Protein AF-A0A7C5CGV4-F1 (afdb_monomer)

Structure (mmCIF, N/CA/C/O backbone):
data_AF-A0A7C5CGV4-F1
#
_entry.id   AF-A0A7C5CGV4-F1
#
loop_
_atom_site.group_PDB
_atom_site.id
_atom_site.type_symbol
_atom_site.label_atom_id
_atom_site.label_alt_id
_atom_site.label_comp_id
_atom_site.label_asym_id
_atom_site.label_entity_id
_atom_site.label_seq_id
_atom_site.pdbx_PDB_ins_code
_atom_site.Cartn_x
_atom_site.Cartn_y
_atom_site.Cartn_z
_atom_site.occupancy
_atom_site.B_iso_or_equiv
_atom_site.auth_seq_id
_atom_site.auth_comp_id
_atom_site.auth_asym_id
_atom_site.auth_atom_id
_atom_site.pdbx_PDB_model_num
ATOM 1 N N . MET A 1 1 ? 26.787 -22.791 -93.246 1.00 46.66 1 MET A N 1
ATOM 2 C CA . MET A 1 1 ? 27.522 -22.841 -91.968 1.00 46.66 1 MET A CA 1
ATOM 3 C C . MET A 1 1 ? 27.114 -21.603 -91.196 1.00 46.66 1 MET A C 1
ATOM 5 O O . MET A 1 1 ? 27.412 -20.508 -91.656 1.00 46.66 1 MET A O 1
ATOM 9 N N . GLU A 1 2 ? 26.327 -21.757 -90.134 1.00 61.00 2 GLU A N 1
ATOM 10 C CA . GLU A 1 2 ? 25.917 -20.626 -89.295 1.00 61.00 2 GLU A CA 1
ATOM 11 C C . GLU A 1 2 ? 27.113 -20.166 -88.456 1.00 61.00 2 GLU A C 1
ATOM 13 O O . GLU A 1 2 ? 27.775 -20.975 -87.808 1.00 61.00 2 GLU A O 1
ATOM 18 N N . GLN A 1 3 ? 27.433 -18.876 -88.539 1.00 70.44 3 GLN A N 1
ATOM 19 C CA . GLN A 1 3 ? 28.527 -18.271 -87.787 1.00 70.44 3 GLN A CA 1
ATOM 20 C C . GLN A 1 3 ? 28.101 -18.091 -86.328 1.00 70.44 3 GLN A C 1
ATOM 22 O O . GLN A 1 3 ? 26.992 -17.630 -86.049 1.00 70.44 3 GLN A O 1
ATOM 27 N N . LEU A 1 4 ? 28.988 -18.469 -85.406 1.00 73.56 4 LEU A N 1
ATOM 28 C CA . LEU A 1 4 ? 28.799 -18.283 -83.970 1.00 73.56 4 LEU A CA 1
ATOM 29 C C . LEU A 1 4 ? 28.563 -16.795 -83.685 1.00 73.56 4 LEU A C 1
ATOM 31 O O . LEU A 1 4 ? 29.370 -15.949 -84.066 1.00 73.56 4 LEU A O 1
ATOM 35 N N . LYS A 1 5 ? 27.430 -16.483 -83.048 1.00 72.75 5 LYS A N 1
ATOM 36 C CA . LYS A 1 5 ? 27.115 -15.118 -82.623 1.00 72.75 5 LYS A CA 1
ATOM 37 C C . LYS A 1 5 ? 28.011 -14.727 -81.456 1.00 72.75 5 LYS A C 1
ATOM 39 O O . LYS A 1 5 ? 28.137 -15.485 -80.497 1.00 72.75 5 LYS A O 1
ATOM 44 N N . ASP A 1 6 ? 28.577 -13.533 -81.570 1.00 78.94 6 ASP A N 1
ATOM 45 C CA . ASP A 1 6 ? 29.439 -12.912 -80.574 1.00 78.94 6 ASP A CA 1
ATOM 46 C C . ASP A 1 6 ? 28.728 -12.846 -79.212 1.00 78.94 6 ASP A C 1
ATOM 48 O O . ASP A 1 6 ? 27.580 -12.393 -79.112 1.00 78.94 6 ASP A O 1
ATOM 52 N N . ILE A 1 7 ? 29.373 -13.384 -78.178 1.00 76.62 7 ILE A N 1
ATOM 53 C CA . ILE A 1 7 ? 28.813 -13.442 -76.827 1.00 76.62 7 ILE A CA 1
ATOM 54 C C . ILE A 1 7 ? 29.130 -12.106 -76.162 1.00 76.62 7 ILE A C 1
ATOM 56 O O . ILE A 1 7 ? 30.266 -11.646 -76.203 1.00 76.62 7 ILE A O 1
ATOM 60 N N . LYS A 1 8 ? 28.108 -11.474 -75.571 1.00 75.31 8 LYS A N 1
ATOM 61 C CA . LYS A 1 8 ? 28.253 -10.180 -74.894 1.00 75.31 8 LYS A CA 1
ATOM 62 C C . LYS A 1 8 ? 29.395 -10.204 -73.881 1.00 75.31 8 LYS A C 1
ATOM 64 O O . LYS A 1 8 ? 29.539 -11.167 -73.129 1.00 75.31 8 LYS A O 1
ATOM 69 N N . ASP A 1 9 ? 30.115 -9.091 -73.849 1.00 81.00 9 ASP A N 1
ATOM 70 C CA . ASP A 1 9 ? 31.221 -8.855 -72.933 1.00 81.00 9 ASP A CA 1
ATOM 71 C C . ASP A 1 9 ? 30.776 -8.948 -71.465 1.00 81.00 9 ASP A C 1
ATOM 73 O O . ASP A 1 9 ? 29.606 -8.706 -71.138 1.00 81.00 9 ASP A O 1
ATOM 77 N N . ILE A 1 10 ? 31.705 -9.315 -70.580 1.00 80.06 10 ILE A N 1
ATOM 78 C CA . ILE A 1 10 ? 31.410 -9.505 -69.154 1.00 80.06 10 ILE A CA 1
ATOM 79 C C . ILE A 1 10 ? 31.084 -8.138 -68.548 1.00 80.06 10 ILE A C 1
ATOM 81 O O . ILE A 1 10 ? 31.951 -7.281 -68.400 1.00 80.06 10 ILE A O 1
ATOM 85 N N . VAL A 1 11 ? 29.814 -7.931 -68.201 1.00 81.31 11 VAL A N 1
ATOM 86 C CA . VAL A 1 11 ? 29.365 -6.713 -67.523 1.00 81.31 11 VAL A CA 1
ATOM 87 C C . VAL A 1 11 ? 29.586 -6.888 -66.028 1.00 81.31 11 VAL A C 1
ATOM 89 O O . VAL A 1 11 ? 29.047 -7.816 -65.425 1.00 81.31 11 VAL A O 1
ATOM 92 N N . GLU A 1 12 ? 30.358 -5.988 -65.425 1.00 79.88 12 GLU A N 1
ATOM 93 C CA . GLU A 1 12 ? 30.508 -5.925 -63.973 1.00 79.88 12 GLU A CA 1
ATOM 94 C C . GLU A 1 12 ? 29.155 -5.579 -63.339 1.00 79.88 12 GLU A C 1
ATOM 96 O O . GLU A 1 12 ? 28.647 -4.462 -63.456 1.00 79.88 12 GLU A O 1
ATOM 101 N N . VAL A 1 13 ? 28.542 -6.565 -62.685 1.00 80.62 13 VAL A N 1
ATOM 102 C CA . VAL A 1 13 ? 27.345 -6.356 -61.872 1.00 80.62 13 VAL A CA 1
ATOM 103 C C . VAL A 1 13 ? 27.810 -6.082 -60.456 1.00 80.62 13 VAL A C 1
ATOM 105 O O . VAL A 1 13 ? 28.422 -6.931 -59.811 1.00 80.62 13 VAL A O 1
ATOM 108 N N . HIS A 1 14 ? 27.536 -4.879 -59.971 1.00 77.94 14 HIS A N 1
ATOM 109 C CA . HIS A 1 14 ? 27.875 -4.528 -58.605 1.00 77.94 14 HIS A CA 1
ATOM 110 C C . HIS A 1 14 ? 26.869 -5.165 -57.633 1.00 77.94 14 HIS A C 1
ATOM 112 O O . HIS A 1 14 ? 25.666 -4.906 -57.706 1.00 77.94 14 HIS A O 1
ATOM 118 N N . GLU A 1 15 ? 27.355 -6.025 -56.734 1.00 81.88 15 GLU A N 1
ATOM 119 C CA . GLU A 1 15 ? 26.527 -6.734 -55.757 1.00 81.88 15 GLU A CA 1
ATOM 120 C C . GLU A 1 15 ? 26.591 -6.072 -54.373 1.00 81.88 15 GLU A C 1
ATOM 122 O O . GLU A 1 15 ? 27.603 -6.114 -53.678 1.00 81.88 15 GLU A O 1
ATOM 127 N N . HIS A 1 16 ? 25.461 -5.517 -53.931 1.00 87.00 16 HIS A N 1
ATOM 128 C CA . HIS A 1 16 ? 25.317 -4.847 -52.629 1.00 87.00 16 HIS A CA 1
ATOM 129 C C . HIS A 1 16 ? 24.809 -5.763 -51.503 1.00 87.00 16 HIS A C 1
ATOM 131 O O . HIS A 1 16 ? 24.425 -5.302 -50.421 1.00 87.00 16 HIS A O 1
ATOM 137 N N . SER A 1 17 ? 24.743 -7.075 -51.733 1.00 88.75 17 SER A N 1
ATOM 138 C CA . SER A 1 17 ? 24.126 -8.020 -50.794 1.00 88.75 17 SER A CA 1
ATOM 139 C C . SER A 1 17 ? 24.831 -8.042 -49.433 1.00 88.75 17 SER A C 1
ATOM 141 O O . SER A 1 17 ? 24.165 -8.111 -48.398 1.00 88.75 17 SER A O 1
ATOM 143 N N . LEU A 1 18 ? 26.162 -7.909 -49.413 1.00 89.81 18 LEU A N 1
ATOM 144 C CA . LEU A 1 18 ? 26.947 -7.846 -48.175 1.00 89.81 18 LEU A CA 1
ATOM 145 C C . LEU A 1 18 ? 26.700 -6.550 -47.392 1.00 89.81 18 LEU A C 1
ATOM 147 O O . LEU A 1 18 ? 26.510 -6.591 -46.178 1.00 89.81 18 LEU A O 1
ATOM 151 N N . GLU A 1 19 ? 26.637 -5.409 -48.077 1.00 92.38 19 GLU A N 1
ATOM 152 C CA . GLU A 1 19 ? 26.353 -4.103 -47.466 1.00 92.38 19 GLU A CA 1
ATOM 153 C C . GLU A 1 19 ? 24.950 -4.082 -46.849 1.00 92.38 19 GLU A C 1
ATOM 155 O O . GLU A 1 19 ? 24.753 -3.616 -45.725 1.00 92.38 19 GLU A O 1
ATOM 160 N N . THR A 1 20 ? 23.988 -4.685 -47.552 1.00 92.56 20 THR A N 1
ATOM 161 C CA . THR A 1 20 ? 22.606 -4.829 -47.086 1.00 92.56 20 THR A CA 1
ATOM 162 C C . THR A 1 20 ? 22.535 -5.705 -45.833 1.00 92.56 20 THR A C 1
ATOM 164 O O . THR A 1 20 ? 21.877 -5.340 -44.857 1.00 92.56 20 THR A O 1
ATOM 167 N N . LEU A 1 21 ? 23.252 -6.835 -45.815 1.00 94.75 21 LEU A N 1
ATOM 168 C CA . LEU A 1 21 ? 23.325 -7.727 -44.656 1.00 94.75 21 LEU A CA 1
ATOM 169 C C . LEU A 1 21 ? 23.913 -7.011 -43.432 1.00 94.75 21 LEU A C 1
ATOM 171 O O . LEU A 1 21 ? 23.346 -7.082 -42.340 1.00 94.75 21 LEU A O 1
ATOM 175 N N . ILE A 1 22 ? 25.023 -6.291 -43.613 1.00 96.12 22 ILE A N 1
ATOM 176 C CA . ILE A 1 22 ? 25.671 -5.525 -42.541 1.00 96.12 22 ILE A CA 1
ATOM 177 C C . ILE A 1 22 ? 24.719 -4.451 -42.004 1.00 96.12 22 ILE A C 1
ATOM 179 O O . ILE A 1 22 ? 24.569 -4.324 -40.787 1.00 96.12 22 ILE A O 1
ATOM 183 N N . GLY A 1 23 ? 24.019 -3.732 -42.887 1.00 96.69 23 GLY A N 1
ATOM 184 C CA . GLY A 1 23 ? 23.021 -2.735 -42.499 1.00 96.69 23 GLY A CA 1
ATOM 185 C C . GLY A 1 23 ? 21.910 -3.322 -41.624 1.00 96.69 23 GLY A C 1
ATOM 186 O O . GLY A 1 23 ? 21.570 -2.749 -40.587 1.00 96.69 23 GLY A O 1
ATOM 187 N N . ILE A 1 24 ? 21.396 -4.503 -41.980 1.00 96.38 24 ILE A N 1
ATOM 188 C CA . ILE A 1 24 ? 20.370 -5.211 -41.198 1.00 96.38 24 ILE A CA 1
ATOM 189 C C . ILE A 1 24 ? 20.913 -5.640 -39.832 1.00 96.38 24 ILE A C 1
ATOM 191 O O . ILE A 1 24 ? 20.236 -5.453 -38.817 1.00 96.38 24 ILE A O 1
ATOM 195 N N . ILE A 1 25 ? 22.133 -6.182 -39.779 1.00 97.00 25 ILE A N 1
ATOM 196 C CA . ILE A 1 25 ? 22.764 -6.596 -38.520 1.00 97.00 25 ILE A CA 1
ATOM 197 C C . ILE A 1 25 ? 22.912 -5.390 -37.590 1.00 97.00 25 ILE A C 1
ATOM 199 O O . ILE A 1 25 ? 22.456 -5.441 -36.446 1.00 97.00 25 ILE A O 1
ATOM 203 N N . VAL A 1 26 ? 23.469 -4.280 -38.079 1.00 97.25 26 VAL A N 1
ATOM 204 C CA . VAL A 1 26 ? 23.641 -3.054 -37.286 1.00 97.25 26 VAL A CA 1
ATOM 205 C C . VAL A 1 26 ? 22.292 -2.522 -36.808 1.00 97.25 26 VAL A C 1
ATOM 207 O O . VAL A 1 26 ? 22.136 -2.223 -35.622 1.00 97.25 26 VAL A O 1
ATOM 210 N N . LEU A 1 27 ? 21.291 -2.468 -37.689 1.00 96.81 27 LEU A N 1
ATOM 211 C CA . LEU A 1 27 ? 19.951 -2.007 -37.333 1.00 96.81 27 LEU A CA 1
ATOM 212 C C . LEU A 1 27 ? 19.324 -2.886 -36.241 1.00 96.81 27 LEU A C 1
ATOM 214 O O . LEU A 1 27 ? 18.766 -2.368 -35.272 1.00 96.81 27 LEU A O 1
ATOM 218 N N . SER A 1 28 ? 19.457 -4.209 -36.354 1.00 96.00 28 SER A N 1
ATOM 219 C CA . SER A 1 28 ? 18.938 -5.142 -35.352 1.00 96.00 28 SER A CA 1
ATOM 220 C C . SER A 1 28 ? 19.601 -4.948 -33.983 1.00 96.00 28 SER A C 1
ATOM 222 O O . SER A 1 28 ? 18.908 -4.916 -32.964 1.00 96.00 28 SER A O 1
ATOM 224 N N . LEU A 1 29 ? 20.919 -4.718 -33.946 1.00 96.94 29 LEU A N 1
ATOM 225 C CA . LEU A 1 29 ? 21.662 -4.448 -32.713 1.00 96.94 29 LEU A CA 1
ATOM 226 C C . LEU A 1 29 ? 21.229 -3.130 -32.062 1.00 96.94 29 LEU A C 1
ATOM 228 O O . LEU A 1 29 ? 21.058 -3.077 -30.842 1.00 96.94 29 LEU A O 1
ATOM 232 N N . VAL A 1 30 ? 20.991 -2.085 -32.859 1.00 96.88 30 VAL A N 1
ATOM 233 C CA . VAL A 1 30 ? 20.472 -0.799 -32.367 1.00 96.88 30 VAL A CA 1
ATOM 234 C C . VAL A 1 30 ? 19.086 -0.977 -31.750 1.00 96.88 30 VAL A C 1
ATOM 236 O O . VAL A 1 30 ? 18.851 -0.523 -30.628 1.00 96.88 30 VAL A O 1
ATOM 239 N N . ILE A 1 31 ? 18.181 -1.687 -32.430 1.00 96.56 31 ILE A N 1
ATOM 240 C CA . ILE A 1 31 ? 16.828 -1.958 -31.922 1.00 96.56 31 ILE A CA 1
ATOM 241 C C . ILE A 1 31 ? 16.894 -2.743 -30.607 1.00 96.56 31 ILE A C 1
ATOM 243 O O . ILE A 1 31 ? 16.240 -2.366 -29.632 1.00 96.56 31 ILE A O 1
ATOM 247 N N . LEU A 1 32 ? 17.718 -3.792 -30.536 1.00 96.31 32 LEU A N 1
ATOM 248 C CA . LEU A 1 32 ? 17.918 -4.570 -29.311 1.00 96.31 32 LEU A CA 1
ATOM 249 C C . LEU A 1 32 ? 18.479 -3.710 -28.171 1.00 96.31 32 LEU A C 1
ATOM 251 O O . LEU A 1 32 ? 18.001 -3.808 -27.038 1.00 96.31 32 LEU A O 1
ATOM 255 N N . GLY A 1 33 ? 19.433 -2.824 -28.463 1.00 95.62 33 GLY A N 1
ATOM 256 C CA . GLY A 1 33 ? 19.978 -1.869 -27.499 1.00 95.62 33 GLY A CA 1
ATOM 257 C C . GLY A 1 33 ? 18.913 -0.920 -26.941 1.00 95.62 33 GLY A C 1
ATOM 258 O O . GLY A 1 33 ? 18.821 -0.736 -25.723 1.00 95.62 33 GLY A O 1
ATOM 259 N N . ILE A 1 34 ? 18.052 -0.375 -27.808 1.00 94.81 34 ILE A N 1
ATOM 260 C CA . ILE A 1 34 ? 16.930 0.491 -27.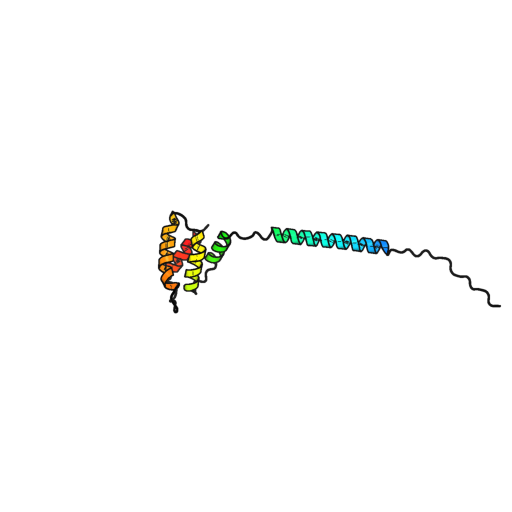416 1.00 94.81 34 ILE A CA 1
ATOM 261 C C . ILE A 1 34 ? 15.932 -0.282 -26.547 1.00 94.81 34 ILE A C 1
ATOM 263 O O . ILE A 1 34 ? 15.552 0.192 -25.473 1.00 94.81 34 ILE A O 1
ATOM 267 N N . LEU A 1 35 ? 15.536 -1.488 -26.961 1.00 94.06 35 LEU A N 1
ATOM 268 C CA . LEU A 1 35 ? 14.618 -2.335 -26.196 1.00 94.06 35 LEU A CA 1
ATOM 269 C C . LEU A 1 35 ? 15.183 -2.669 -24.810 1.00 94.06 35 LEU A C 1
ATOM 271 O O . LEU A 1 35 ? 14.474 -2.550 -23.806 1.00 94.06 35 LEU A O 1
ATOM 275 N N . PHE A 1 36 ? 16.469 -3.014 -24.728 1.00 93.69 36 PHE A N 1
ATOM 276 C CA . PHE A 1 36 ? 17.146 -3.289 -23.464 1.00 93.69 36 PHE A CA 1
ATOM 277 C C . PHE A 1 36 ? 17.194 -2.055 -22.553 1.00 93.69 36 PHE A C 1
ATOM 279 O O . PHE A 1 36 ? 16.895 -2.146 -21.355 1.00 93.69 36 PHE A 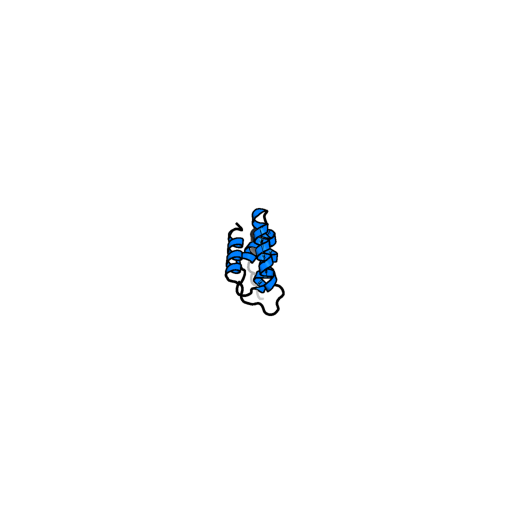O 1
ATOM 286 N N . TYR A 1 37 ? 17.512 -0.884 -23.111 1.00 91.88 37 TYR A N 1
ATOM 287 C CA . TYR A 1 37 ? 17.509 0.382 -22.380 1.00 91.88 37 TYR A CA 1
ATOM 288 C C . TYR A 1 37 ? 16.119 0.708 -21.817 1.00 91.88 37 TYR A C 1
ATOM 290 O O . TYR A 1 37 ? 15.982 0.988 -20.620 1.00 91.88 37 TYR A O 1
ATOM 298 N N . LEU A 1 38 ? 15.074 0.611 -22.646 1.00 89.25 38 LEU A N 1
ATOM 299 C CA . LEU A 1 38 ? 13.690 0.852 -22.237 1.00 89.25 38 LEU A CA 1
ATOM 300 C C . LEU A 1 38 ? 13.242 -0.134 -21.153 1.00 89.25 38 LEU A C 1
ATOM 302 O O . LEU A 1 38 ? 12.655 0.285 -20.152 1.00 89.25 38 LEU A O 1
ATOM 306 N N . TYR A 1 39 ? 13.566 -1.421 -21.294 1.00 86.44 39 TYR A N 1
ATOM 307 C CA . TYR A 1 39 ? 13.249 -2.446 -20.299 1.00 86.44 39 TYR A CA 1
ATOM 308 C C . TYR A 1 39 ? 13.908 -2.154 -18.942 1.00 86.44 39 TYR A C 1
ATOM 310 O O . TYR A 1 39 ? 13.238 -2.127 -17.901 1.00 86.44 39 TYR A O 1
ATOM 318 N N . LYS A 1 40 ? 15.212 -1.846 -18.939 1.00 82.00 40 LYS A N 1
ATOM 319 C CA . LYS A 1 40 ? 15.968 -1.509 -17.723 1.00 82.00 40 LYS A CA 1
ATOM 320 C C . LYS A 1 40 ? 15.447 -0.230 -17.062 1.00 82.00 40 LYS A C 1
ATOM 322 O O . LYS A 1 40 ? 15.302 -0.188 -15.838 1.00 82.00 40 LYS A O 1
ATOM 327 N N . ASN A 1 41 ? 15.128 0.797 -17.848 1.00 78.19 41 ASN A N 1
ATOM 328 C CA . ASN A 1 41 ? 14.590 2.064 -17.350 1.00 78.19 41 ASN A CA 1
ATOM 329 C C . ASN A 1 41 ? 13.177 1.889 -16.760 1.00 78.19 41 ASN A C 1
ATOM 331 O O . ASN A 1 41 ? 12.891 2.387 -15.670 1.00 78.19 41 ASN A O 1
ATOM 335 N N . ARG A 1 42 ? 12.307 1.100 -17.404 1.00 70.25 42 ARG A N 1
ATOM 336 C CA . ARG A 1 42 ? 10.949 0.818 -16.907 1.00 70.25 42 ARG A CA 1
ATOM 337 C C . ARG A 1 42 ? 10.967 0.059 -15.577 1.00 70.25 42 ARG A C 1
ATOM 339 O O . ARG A 1 42 ? 10.155 0.353 -14.701 1.00 70.25 42 ARG A O 1
ATOM 346 N N . ARG A 1 43 ? 11.925 -0.857 -15.384 1.00 61.88 43 ARG A N 1
ATOM 347 C CA . ARG A 1 43 ? 12.111 -1.585 -14.116 1.00 61.88 43 ARG A CA 1
ATOM 348 C C . ARG A 1 43 ? 12.582 -0.679 -12.974 1.00 61.88 43 ARG A C 1
ATOM 350 O O . ARG A 1 43 ? 12.102 -0.842 -11.859 1.00 61.88 43 ARG A O 1
ATOM 357 N N . LYS A 1 44 ? 13.463 0.292 -13.242 1.00 59.88 44 LYS A N 1
ATOM 358 C CA . LYS A 1 44 ? 13.923 1.274 -12.238 1.00 59.88 44 LYS A CA 1
ATOM 359 C C . LYS A 1 44 ? 12.841 2.284 -11.841 1.00 59.88 44 LYS A C 1
ATOM 361 O O . LYS A 1 44 ? 12.817 2.731 -10.701 1.00 59.88 44 LYS A O 1
ATOM 366 N N . ARG A 1 45 ? 11.944 2.637 -12.768 1.00 56.84 45 ARG A N 1
ATOM 367 C CA . ARG A 1 45 ? 10.860 3.608 -12.528 1.00 56.84 45 ARG A CA 1
ATOM 368 C C . ARG A 1 45 ? 9.690 3.054 -11.720 1.00 56.84 45 ARG A C 1
ATOM 370 O O . ARG A 1 45 ? 8.947 3.836 -11.135 1.00 56.84 45 ARG A O 1
ATOM 377 N N . ARG A 1 46 ? 9.533 1.729 -11.636 1.00 58.66 46 ARG A N 1
ATOM 378 C CA . ARG A 1 46 ? 8.616 1.109 -10.672 1.00 58.66 46 ARG A CA 1
ATOM 379 C C . ARG A 1 46 ? 9.252 1.174 -9.284 1.00 58.66 46 ARG A C 1
ATOM 381 O O . ARG A 1 46 ? 9.797 0.181 -8.807 1.00 58.66 46 ARG A O 1
ATOM 388 N N . LYS A 1 47 ? 9.203 2.350 -8.647 1.00 61.75 47 LYS A N 1
ATOM 389 C CA . LYS A 1 47 ? 9.420 2.445 -7.200 1.00 61.75 47 LYS A CA 1
ATOM 390 C C . LYS A 1 47 ? 8.451 1.455 -6.557 1.00 61.75 47 LYS A C 1
ATOM 392 O O . LYS A 1 47 ? 7.241 1.569 -6.739 1.00 61.75 47 LYS A O 1
ATOM 397 N N . ARG A 1 48 ? 8.985 0.420 -5.909 1.00 66.69 48 ARG A N 1
ATOM 398 C CA . ARG A 1 48 ? 8.160 -0.475 -5.100 1.00 66.69 48 ARG A CA 1
ATOM 399 C C . ARG A 1 48 ? 7.644 0.377 -3.954 1.00 66.69 48 ARG A C 1
ATOM 401 O O . ARG A 1 48 ? 8.465 0.918 -3.217 1.00 66.69 48 ARG A O 1
ATOM 408 N N . LEU A 1 49 ? 6.326 0.532 -3.869 1.00 74.75 49 LEU A N 1
ATOM 409 C CA . LEU A 1 49 ? 5.721 1.203 -2.729 1.00 74.75 49 LEU A CA 1
ATOM 410 C C . LEU A 1 49 ? 6.156 0.460 -1.469 1.00 74.75 49 LEU A C 1
ATOM 412 O O . LEU A 1 49 ? 6.158 -0.776 -1.439 1.00 74.75 49 LEU A O 1
ATOM 416 N N . THR A 1 50 ? 6.573 1.204 -0.455 1.00 84.06 50 THR A N 1
ATOM 417 C CA . THR A 1 50 ? 6.879 0.598 0.839 1.00 84.06 50 THR A CA 1
ATOM 418 C C . THR A 1 50 ? 5.595 0.017 1.445 1.00 84.06 50 THR A C 1
ATOM 420 O O . THR A 1 50 ? 4.501 0.499 1.143 1.00 84.06 50 THR A O 1
ATOM 423 N N . PRO A 1 51 ? 5.678 -0.994 2.329 1.00 83.94 51 PRO A N 1
ATOM 424 C CA . PRO A 1 51 ? 4.495 -1.529 3.006 1.00 83.94 51 PRO A CA 1
ATOM 425 C C . PRO A 1 51 ? 3.658 -0.445 3.705 1.00 83.94 51 PRO A C 1
ATOM 427 O O . PRO A 1 51 ? 2.434 -0.500 3.670 1.00 83.94 51 PRO A O 1
ATOM 430 N N . LYS A 1 52 ? 4.313 0.589 4.256 1.00 86.56 52 LYS A N 1
ATOM 431 C CA . LYS A 1 52 ? 3.643 1.760 4.838 1.00 86.56 52 LYS A CA 1
ATOM 432 C C . LYS A 1 52 ? 2.914 2.600 3.789 1.00 86.56 52 LYS A C 1
ATOM 434 O O . LYS A 1 52 ? 1.772 2.974 4.008 1.00 86.56 52 LYS A O 1
ATOM 439 N N . GLU A 1 53 ? 3.518 2.872 2.635 1.00 86.38 53 GLU A N 1
ATOM 440 C CA . GLU A 1 53 ? 2.840 3.609 1.554 1.00 86.38 53 GLU A CA 1
ATOM 441 C C . GLU A 1 53 ? 1.617 2.854 1.015 1.00 86.38 53 GLU A C 1
ATOM 443 O O . GLU A 1 53 ? 0.592 3.467 0.718 1.00 86.38 53 GLU A O 1
ATOM 448 N N . ILE A 1 54 ? 1.701 1.522 0.922 1.00 87.94 54 ILE A N 1
ATOM 449 C CA . ILE A 1 54 ? 0.569 0.670 0.531 1.00 87.94 54 ILE A CA 1
ATOM 450 C C . ILE A 1 54 ? -0.550 0.774 1.572 1.00 87.94 54 ILE A C 1
ATOM 452 O O . ILE A 1 54 ? -1.689 1.050 1.207 1.00 87.94 54 ILE A O 1
ATOM 456 N N . ALA A 1 55 ? -0.219 0.628 2.856 1.00 89.31 55 ALA A N 1
ATOM 457 C CA . ALA A 1 55 ? -1.179 0.746 3.950 1.00 89.31 55 ALA A CA 1
ATOM 458 C C . ALA A 1 55 ? -1.844 2.133 3.992 1.00 89.31 55 ALA A C 1
ATOM 460 O O . ALA A 1 55 ? -3.060 2.233 4.127 1.00 89.31 55 ALA A O 1
ATOM 461 N N . LEU A 1 56 ? -1.083 3.212 3.777 1.00 90.19 56 LEU A N 1
ATOM 462 C CA . LEU A 1 56 ? -1.634 4.569 3.709 1.00 90.19 56 LEU A CA 1
ATOM 463 C C . LEU A 1 56 ? -2.619 4.730 2.542 1.00 90.19 56 LEU A C 1
ATOM 465 O O . LEU A 1 56 ? -3.677 5.338 2.701 1.00 90.19 56 LEU A O 1
ATOM 469 N N . ASN A 1 57 ? -2.286 4.187 1.369 1.00 89.62 57 ASN A N 1
ATOM 470 C CA . ASN A 1 57 ? -3.180 4.205 0.211 1.00 89.62 57 ASN A CA 1
ATOM 471 C C . ASN A 1 57 ? -4.446 3.379 0.455 1.00 89.62 57 ASN A C 1
ATOM 473 O O . ASN A 1 57 ? -5.537 3.802 0.068 1.00 89.62 57 ASN A O 1
ATOM 477 N N . ASN A 1 58 ? -4.325 2.233 1.123 1.00 90.12 58 ASN A N 1
ATOM 478 C CA . ASN A 1 58 ? -5.472 1.416 1.497 1.00 90.12 58 ASN A CA 1
ATOM 479 C C . ASN A 1 58 ? -6.399 2.165 2.460 1.00 90.12 58 ASN A C 1
ATOM 481 O O . ASN A 1 58 ? -7.595 2.226 2.200 1.00 90.12 58 ASN A O 1
ATOM 485 N N . LEU A 1 59 ? -5.849 2.806 3.498 1.00 90.50 59 LEU A N 1
ATOM 486 C CA . LEU A 1 59 ? -6.611 3.623 4.450 1.00 90.50 59 LEU A CA 1
ATOM 487 C C . LEU A 1 59 ? -7.328 4.796 3.762 1.00 90.50 59 LEU A C 1
ATOM 489 O O . LEU A 1 59 ? -8.490 5.075 4.045 1.00 90.50 59 LEU A O 1
ATOM 493 N N . LYS A 1 60 ? -6.669 5.467 2.809 1.00 89.12 60 LYS A N 1
ATOM 494 C CA . LYS A 1 60 ? -7.270 6.574 2.042 1.00 89.12 60 LYS A CA 1
ATOM 495 C C . LYS A 1 60 ? -8.368 6.131 1.070 1.00 89.12 60 LYS A C 1
ATOM 497 O O . LYS A 1 60 ? -9.187 6.957 0.684 1.00 89.12 60 LYS A O 1
ATOM 502 N N . SER A 1 61 ? -8.379 4.860 0.671 1.00 89.62 61 SER A N 1
ATOM 503 C CA . SER A 1 61 ? -9.324 4.278 -0.295 1.00 89.62 61 SER A CA 1
ATOM 504 C C . SER A 1 61 ? -10.368 3.367 0.358 1.00 89.62 61 SER A C 1
ATOM 506 O O . SER A 1 61 ? -10.904 2.468 -0.292 1.00 89.62 61 SER A O 1
ATOM 508 N N . ILE A 1 62 ? -10.636 3.559 1.652 1.00 90.38 62 ILE A N 1
ATOM 509 C CA . ILE A 1 62 ? -11.685 2.826 2.361 1.00 90.38 62 ILE A CA 1
ATOM 510 C C . ILE A 1 62 ? -13.059 3.242 1.823 1.00 90.38 62 ILE A C 1
ATOM 512 O O . ILE A 1 62 ? -13.379 4.432 1.773 1.00 90.38 62 ILE A O 1
ATOM 516 N N . ASP A 1 63 ? -13.879 2.251 1.473 1.00 87.88 63 ASP A N 1
ATOM 517 C CA . ASP A 1 63 ? -15.302 2.449 1.214 1.00 87.88 63 ASP A CA 1
ATOM 518 C C . ASP A 1 63 ? -16.086 2.406 2.534 1.00 87.88 63 ASP A C 1
ATOM 520 O O . ASP A 1 63 ? -16.213 1.363 3.178 1.00 87.88 63 ASP A O 1
ATOM 524 N N . TYR A 1 64 ? -16.622 3.555 2.942 1.00 87.94 64 TYR A N 1
ATOM 525 C CA . TYR A 1 64 ? -17.387 3.692 4.184 1.00 87.94 64 TYR A CA 1
ATOM 526 C C . TYR A 1 64 ? -18.803 3.103 4.098 1.00 87.94 64 TYR A C 1
ATOM 528 O O . TYR A 1 64 ? -19.458 2.947 5.129 1.00 87.94 64 TYR A O 1
ATOM 536 N N . ASN A 1 65 ? -19.266 2.712 2.904 1.00 87.50 65 ASN A N 1
ATOM 537 C CA . ASN A 1 65 ? -20.548 2.026 2.738 1.00 87.50 65 ASN A CA 1
ATOM 538 C C . ASN A 1 65 ? -20.518 0.582 3.256 1.00 87.50 65 ASN A C 1
ATOM 540 O O . ASN A 1 65 ? -21.576 -0.005 3.480 1.00 87.50 65 ASN A O 1
ATOM 544 N N . ASN A 1 66 ? -19.325 0.013 3.468 1.00 88.50 66 ASN A N 1
ATOM 545 C CA . ASN A 1 66 ? -19.139 -1.333 3.997 1.00 88.50 66 ASN A CA 1
ATOM 546 C C . ASN A 1 66 ? -18.434 -1.299 5.369 1.00 88.50 66 ASN A C 1
ATOM 548 O O . ASN A 1 66 ? -17.207 -1.405 5.448 1.00 88.50 66 ASN A O 1
ATOM 552 N N . PRO A 1 67 ? -19.180 -1.210 6.487 1.00 89.50 67 PRO A N 1
ATOM 553 C CA . PRO A 1 67 ? -18.594 -1.041 7.820 1.00 89.50 67 PRO A CA 1
ATOM 554 C C . PRO A 1 67 ? -17.699 -2.212 8.247 1.00 89.50 67 PRO A C 1
ATOM 556 O O . PRO A 1 67 ? -16.759 -2.038 9.023 1.00 89.50 67 PRO A O 1
ATOM 559 N N . LYS A 1 68 ? -17.958 -3.414 7.720 1.00 90.25 68 LYS A N 1
ATOM 560 C CA . LYS A 1 68 ? -17.124 -4.592 7.968 1.00 90.25 68 LYS A CA 1
ATOM 561 C C . LYS A 1 68 ? -15.763 -4.450 7.300 1.00 90.25 68 LYS A C 1
ATOM 563 O O . LYS A 1 68 ? -14.742 -4.720 7.928 1.00 90.25 68 LYS A O 1
ATOM 568 N N . GLU A 1 69 ? -15.748 -4.005 6.047 1.00 90.50 69 GLU A N 1
ATOM 569 C CA . GLU A 1 69 ? -14.507 -3.724 5.328 1.00 90.50 69 GLU A CA 1
ATOM 570 C C . GLU A 1 69 ? -13.713 -2.615 6.021 1.00 90.50 69 GLU A C 1
ATOM 572 O O . GLU A 1 69 ? -12.517 -2.791 6.245 1.00 90.50 69 GLU A O 1
ATOM 577 N N . VAL A 1 70 ? -14.379 -1.534 6.441 1.00 91.19 70 VAL A N 1
ATOM 578 C CA . VAL A 1 70 ? -13.764 -0.448 7.222 1.00 91.19 70 VAL A CA 1
ATOM 579 C C . VAL A 1 70 ? -13.074 -1.013 8.465 1.00 91.19 70 VAL A C 1
ATOM 581 O O . VAL A 1 70 ? -11.895 -0.745 8.684 1.00 91.19 70 VAL A O 1
ATOM 584 N N . ALA A 1 71 ? -13.772 -1.844 9.249 1.00 91.31 71 ALA A N 1
ATOM 585 C CA . ALA A 1 71 ? -13.226 -2.448 10.463 1.00 91.31 71 ALA A CA 1
ATOM 586 C C . ALA A 1 71 ? -11.992 -3.321 10.183 1.00 91.31 71 ALA A C 1
ATOM 588 O O . ALA A 1 71 ? -10.988 -3.232 10.894 1.00 91.31 71 ALA A O 1
ATOM 589 N N . TYR A 1 72 ? -12.032 -4.156 9.143 1.00 91.31 72 TYR A N 1
ATOM 590 C CA . TYR A 1 72 ? -10.881 -4.980 8.774 1.00 91.31 72 TYR A CA 1
ATOM 591 C C . TYR A 1 72 ? -9.713 -4.133 8.261 1.00 91.31 72 TYR A C 1
ATOM 593 O O . TYR A 1 72 ? -8.629 -4.238 8.827 1.00 91.31 72 TYR A O 1
ATOM 601 N N . ARG A 1 73 ? -9.928 -3.262 7.267 1.00 91.06 73 ARG A N 1
ATOM 602 C CA . ARG A 1 73 ? -8.862 -2.459 6.642 1.00 91.06 73 ARG A CA 1
ATOM 603 C C . ARG A 1 73 ? -8.227 -1.483 7.626 1.00 91.06 73 ARG A C 1
ATOM 605 O O . ARG A 1 73 ? -7.006 -1.386 7.685 1.00 91.06 73 ARG A O 1
ATOM 612 N N . PHE A 1 74 ? -9.031 -0.821 8.460 1.00 92.56 74 PHE A N 1
ATOM 613 C CA . PHE A 1 74 ? -8.508 0.071 9.492 1.00 92.56 74 PHE A CA 1
ATOM 614 C C . PHE A 1 74 ? -7.632 -0.679 10.503 1.00 92.56 74 PHE A C 1
ATOM 616 O O . PHE A 1 74 ? -6.541 -0.214 10.819 1.00 92.56 74 PHE A O 1
ATOM 623 N N . THR A 1 75 ? -8.063 -1.858 10.970 1.00 91.25 75 THR A N 1
ATOM 624 C CA . THR A 1 75 ? -7.277 -2.631 11.950 1.00 91.25 75 THR A CA 1
ATOM 625 C C . THR A 1 75 ? -6.006 -3.240 11.359 1.00 91.25 75 THR A C 1
ATOM 627 O O . THR A 1 75 ? -4.997 -3.338 12.051 1.00 91.25 75 THR A O 1
ATOM 630 N N . THR A 1 76 ? -6.011 -3.625 10.081 1.00 90.00 76 THR A N 1
ATOM 631 C CA . THR A 1 76 ? -4.822 -4.190 9.427 1.00 90.00 76 THR A CA 1
ATOM 632 C C . THR A 1 76 ? -3.804 -3.122 9.047 1.00 90.00 76 THR A C 1
ATOM 634 O O . THR A 1 76 ? -2.617 -3.283 9.322 1.00 90.00 76 THR A O 1
ATOM 637 N N . ASP A 1 77 ? -4.253 -2.031 8.426 1.00 91.00 77 ASP A N 1
ATOM 638 C CA . ASP A 1 77 ? -3.359 -1.016 7.864 1.00 91.00 77 ASP A CA 1
ATOM 639 C C . ASP A 1 77 ? -3.021 0.083 8.884 1.00 91.00 77 ASP A C 1
ATOM 641 O O . ASP A 1 77 ? -1.901 0.593 8.899 1.00 91.00 77 ASP A O 1
ATOM 645 N N . GLY A 1 78 ? -3.953 0.420 9.784 1.00 86.75 78 GLY A N 1
ATOM 646 C CA . GLY A 1 78 ? -3.778 1.458 10.806 1.00 86.75 78 GLY A CA 1
ATOM 647 C C . GLY A 1 78 ? -2.732 1.106 11.863 1.00 86.75 78 GLY A C 1
ATOM 648 O O . GLY A 1 78 ? -2.030 1.994 12.349 1.00 86.75 78 GLY A O 1
ATOM 649 N N . PHE A 1 79 ? -2.541 -0.186 12.152 1.00 87.62 79 PHE A N 1
ATOM 650 C CA . PHE A 1 79 ? -1.536 -0.661 13.108 1.00 87.62 79 PHE A CA 1
ATOM 651 C C . PHE A 1 79 ? -0.107 -0.199 12.766 1.00 87.62 79 PHE A C 1
ATOM 653 O O . PHE A 1 79 ? 0.701 0.06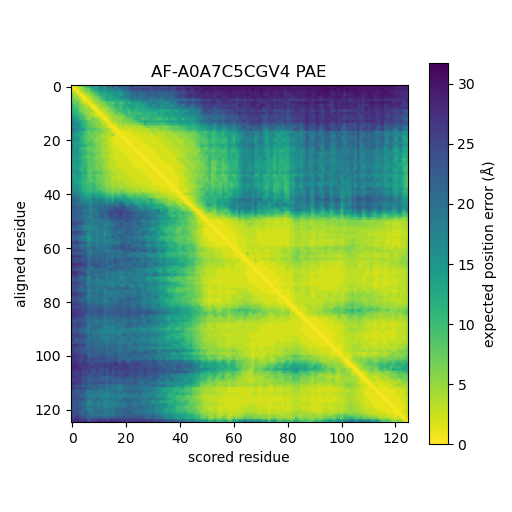1 13.657 1.00 87.62 79 PHE A O 1
ATOM 660 N N . LEU A 1 80 ? 0.203 -0.030 11.476 1.00 87.81 80 LEU A N 1
ATOM 661 C CA . LEU A 1 80 ? 1.530 0.375 10.994 1.00 87.81 80 LEU A CA 1
ATOM 662 C C . LEU A 1 80 ? 1.897 1.836 11.310 1.00 87.81 80 LEU A C 1
ATOM 664 O O . LEU A 1 80 ? 3.055 2.227 11.120 1.00 87.81 80 LEU A O 1
ATOM 668 N N . PHE A 1 81 ? 0.929 2.627 11.780 1.00 87.75 81 PHE A N 1
ATOM 669 C CA . PHE A 1 81 ? 1.056 4.062 12.039 1.00 87.75 81 PHE A CA 1
ATOM 670 C C . PHE A 1 81 ? 0.869 4.445 13.515 1.00 87.75 81 PHE A C 1
ATOM 672 O O . PHE A 1 81 ? 0.734 5.624 13.848 1.00 87.75 81 PHE A O 1
ATOM 679 N N . ILE A 1 82 ? 0.857 3.461 14.415 1.00 88.12 82 ILE A N 1
ATOM 680 C CA . ILE A 1 82 ? 0.713 3.702 15.850 1.00 88.12 82 ILE A CA 1
ATOM 681 C C . ILE A 1 82 ? 2.005 4.300 16.423 1.00 88.12 82 ILE A C 1
ATOM 683 O O . ILE A 1 82 ? 3.063 3.674 16.382 1.00 88.12 82 ILE A O 1
ATOM 687 N N . ASN A 1 83 ? 1.876 5.472 17.043 1.00 87.25 83 ASN A N 1
ATOM 688 C CA . ASN A 1 83 ? 2.904 6.155 17.827 1.00 87.25 83 ASN A CA 1
ATOM 689 C C . ASN A 1 83 ? 2.436 6.280 19.290 1.00 87.25 83 ASN A C 1
ATOM 691 O O . ASN A 1 83 ? 1.258 6.084 19.578 1.00 87.25 83 ASN A O 1
ATOM 695 N N . GLU A 1 84 ? 3.324 6.650 20.220 1.00 83.38 84 GLU A N 1
ATOM 696 C CA . GLU A 1 84 ? 3.003 6.838 21.655 1.00 83.38 84 GLU A CA 1
ATOM 697 C C . GLU A 1 84 ? 1.734 7.690 21.877 1.00 83.38 84 GLU A C 1
ATOM 699 O O . GLU A 1 84 ? 0.843 7.294 22.629 1.00 83.38 84 GLU A O 1
ATOM 704 N N . ASN A 1 85 ? 1.604 8.797 21.137 1.00 83.06 85 ASN A N 1
ATOM 705 C CA . ASN A 1 85 ? 0.474 9.725 21.249 1.00 83.06 85 ASN A CA 1
ATOM 706 C C . ASN A 1 85 ? -0.817 9.194 20.597 1.00 83.06 85 ASN A C 1
ATOM 708 O O . ASN A 1 85 ? -1.902 9.389 21.137 1.00 83.06 85 ASN A O 1
ATOM 712 N N . SER A 1 86 ? -0.713 8.493 19.462 1.00 85.44 86 SER A N 1
ATOM 713 C CA . SER A 1 86 ? -1.871 8.010 18.690 1.00 85.44 86 SER A CA 1
ATOM 714 C C . SER A 1 86 ? -2.373 6.631 19.138 1.00 85.44 86 SER A C 1
ATOM 716 O O . SER A 1 86 ? -3.463 6.200 18.767 1.00 85.44 86 SER A O 1
ATOM 718 N N . LYS A 1 87 ? -1.613 5.932 19.991 1.00 88.50 87 LYS A N 1
ATOM 719 C CA . LYS A 1 87 ? -1.929 4.584 20.490 1.00 88.50 87 LYS A CA 1
ATOM 720 C C . LYS A 1 87 ? -3.237 4.509 21.263 1.00 88.50 87 LYS A C 1
ATOM 722 O O . LYS A 1 87 ? -3.905 3.477 21.215 1.00 88.50 87 LYS A O 1
ATOM 727 N N . LYS A 1 88 ? -3.572 5.551 22.026 1.00 90.00 88 LYS A N 1
ATOM 728 C CA . LYS A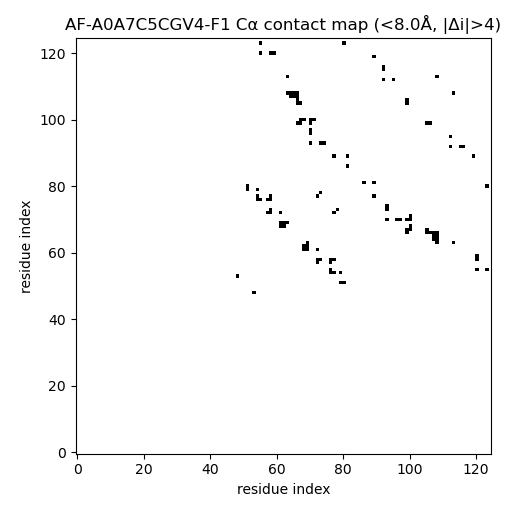 1 88 ? -4.812 5.583 22.810 1.00 90.00 88 LYS A CA 1
ATOM 729 C C . LYS A 1 88 ? -6.018 5.727 21.885 1.00 90.00 88 LYS A C 1
ATOM 731 O O . LYS A 1 88 ? -6.905 4.884 21.913 1.00 90.00 88 LYS A O 1
ATOM 736 N N . GLU A 1 89 ? -5.972 6.718 21.002 1.00 89.00 89 GLU A N 1
ATOM 737 C CA . GLU A 1 89 ? -7.036 6.980 20.036 1.00 89.00 89 GLU A CA 1
ATOM 738 C C . GLU A 1 89 ? -7.270 5.800 19.087 1.00 89.00 89 GLU A C 1
ATOM 740 O O . GLU A 1 89 ? -8.415 5.396 18.889 1.00 89.00 89 GLU A O 1
ATOM 745 N N . TYR A 1 90 ? -6.197 5.187 18.571 1.00 91.62 90 TYR A N 1
ATOM 746 C CA . TYR A 1 90 ? -6.302 3.993 17.733 1.00 91.62 90 TYR A CA 1
ATOM 747 C C . TYR A 1 90 ? -7.043 2.859 18.450 1.00 91.62 90 TYR A C 1
ATOM 749 O O . TYR A 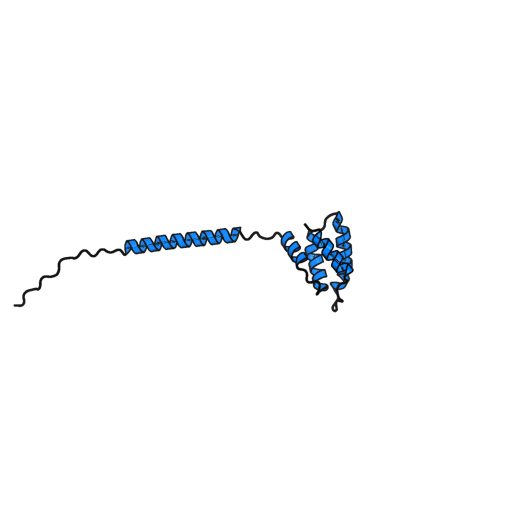1 90 ? -7.940 2.254 17.869 1.00 91.62 90 TYR A O 1
ATOM 757 N N . ARG A 1 91 ? -6.705 2.583 19.718 1.00 90.94 91 ARG A N 1
ATOM 758 C CA . ARG A 1 91 ? -7.365 1.520 20.490 1.00 90.94 91 ARG A CA 1
ATOM 759 C C . ARG A 1 91 ? -8.833 1.817 20.754 1.00 90.94 91 ARG A C 1
ATOM 761 O O . ARG A 1 91 ? -9.643 0.895 20.728 1.00 90.94 91 ARG A O 1
ATOM 768 N N . ASP A 1 92 ? -9.170 3.078 21.000 1.00 92.31 92 ASP A N 1
ATOM 769 C CA . ASP A 1 92 ? -10.558 3.479 21.206 1.00 92.31 92 ASP A CA 1
ATOM 770 C C . ASP A 1 92 ? -11.373 3.262 19.918 1.00 92.31 92 ASP A C 1
ATOM 772 O O . ASP A 1 92 ? -12.445 2.665 19.964 1.00 92.31 92 ASP A O 1
ATOM 776 N N . ILE A 1 93 ? -10.836 3.657 18.756 1.00 91.88 93 ILE A N 1
ATOM 777 C CA . ILE A 1 93 ? -11.472 3.419 17.447 1.00 91.88 93 ILE A CA 1
ATOM 778 C C . ILE A 1 93 ? -11.565 1.915 17.141 1.00 91.88 93 ILE A C 1
ATOM 780 O O . ILE A 1 93 ? -12.606 1.433 16.697 1.00 91.88 93 ILE A O 1
ATOM 784 N N . GLU A 1 94 ? -10.496 1.155 17.386 1.00 91.94 94 GLU A N 1
ATOM 785 C CA . GLU A 1 94 ? -10.461 -0.295 17.174 1.00 91.94 94 GLU A CA 1
ATOM 786 C C . GLU A 1 94 ? -11.534 -1.003 18.005 1.00 91.94 94 GLU A C 1
ATOM 788 O O . GLU A 1 94 ? -12.261 -1.845 17.476 1.00 91.94 94 GLU A O 1
ATOM 793 N N . LYS A 1 95 ? -11.679 -0.627 19.280 1.00 91.69 95 LYS A N 1
ATOM 794 C CA . LYS A 1 95 ? -12.690 -1.187 20.179 1.00 91.69 95 LYS A CA 1
ATOM 795 C C . LYS A 1 95 ? -14.106 -0.945 19.658 1.00 91.69 95 LYS A C 1
ATOM 797 O O . LYS A 1 95 ? -14.913 -1.875 19.662 1.00 91.69 95 LYS A O 1
ATOM 802 N N . ASP A 1 96 ? -14.385 0.261 19.173 1.00 90.38 96 ASP A N 1
ATOM 803 C CA . ASP A 1 96 ? -15.685 0.610 18.594 1.00 90.38 96 ASP A CA 1
ATOM 804 C C . ASP A 1 96 ? -15.940 -0.156 17.279 1.00 90.38 96 ASP A C 1
ATOM 806 O O . ASP A 1 96 ? -17.060 -0.597 17.005 1.00 90.38 96 ASP A O 1
ATOM 810 N N . LEU A 1 97 ? -14.887 -0.405 16.491 1.00 90.44 97 LEU A N 1
ATOM 811 C CA . LEU A 1 97 ? -14.952 -1.157 15.235 1.00 90.44 97 LEU A CA 1
ATOM 812 C C . LEU A 1 97 ? -15.143 -2.674 15.415 1.00 90.44 97 LEU A C 1
ATOM 814 O O . LEU A 1 97 ? -15.645 -3.336 14.500 1.00 90.44 97 LEU A O 1
ATOM 818 N N . LEU A 1 98 ? -14.811 -3.247 16.580 1.00 87.44 98 LEU A N 1
ATOM 819 C CA . LEU A 1 98 ? -14.988 -4.686 16.850 1.00 87.44 98 LEU A CA 1
ATOM 820 C C . LEU A 1 98 ? -16.437 -5.148 16.656 1.00 87.44 98 LEU A C 1
ATOM 822 O O . LEU A 1 98 ? -16.670 -6.266 16.188 1.00 87.44 98 LEU A O 1
ATOM 826 N N . VAL A 1 99 ? -17.406 -4.279 16.958 1.00 87.44 99 VAL A N 1
ATOM 827 C CA . VAL A 1 99 ? -18.844 -4.561 16.816 1.00 87.44 99 VAL A CA 1
ATOM 828 C C . VAL A 1 99 ? -19.220 -4.894 15.366 1.00 87.44 99 VAL A C 1
ATOM 830 O O . VAL A 1 99 ? -20.139 -5.683 15.138 1.00 87.44 99 VAL A O 1
ATOM 833 N N . TYR A 1 100 ? -18.493 -4.344 14.391 1.00 87.00 100 TYR A N 1
ATOM 834 C CA . TYR A 1 100 ? -18.763 -4.496 12.960 1.00 87.00 100 TYR A CA 1
ATOM 835 C C . TYR A 1 100 ? -17.977 -5.658 12.323 1.00 87.00 100 TYR A C 1
ATOM 837 O O . TYR A 1 100 ? -18.367 -6.163 11.272 1.00 87.00 100 TYR A O 1
ATOM 845 N N . LYS A 1 101 ? -16.896 -6.133 12.961 1.00 83.50 101 LYS A N 1
ATOM 846 C CA . LYS A 1 101 ? -15.973 -7.138 12.397 1.00 83.50 101 LYS A CA 1
ATOM 847 C C . LYS A 1 101 ? -16.576 -8.549 12.343 1.00 83.50 101 LYS A C 1
ATOM 849 O O . LYS A 1 101 ? -16.364 -9.278 11.375 1.00 83.50 101 LYS A O 1
ATOM 854 N N . TYR A 1 102 ? -17.369 -8.916 13.352 1.00 83.00 102 TYR A N 1
ATOM 855 C CA . TYR A 1 102 ? -17.839 -10.298 13.548 1.00 83.00 102 TYR A CA 1
ATOM 856 C C . TYR A 1 102 ? -19.344 -10.501 13.353 1.00 83.00 102 TYR A C 1
ATOM 858 O O . TYR A 1 102 ? -19.814 -11.637 13.375 1.00 83.00 102 TYR A O 1
ATOM 866 N N . LYS A 1 103 ? -20.115 -9.431 13.129 1.00 81.88 103 LYS A N 1
ATOM 867 C CA . LYS A 1 103 ? -21.549 -9.554 12.844 1.00 81.88 103 LYS A CA 1
ATOM 868 C C . LYS A 1 103 ? -21.792 -9.999 11.397 1.00 81.88 103 LYS A C 1
ATOM 870 O O . LYS A 1 103 ? -21.014 -9.696 10.484 1.00 81.88 103 LYS A O 1
ATOM 875 N N . LYS A 1 104 ? -22.862 -10.778 11.212 1.00 74.88 104 LYS A N 1
ATOM 876 C CA . LYS A 1 104 ? -23.336 -11.225 9.895 1.00 74.88 104 LYS A CA 1
ATOM 877 C C . LYS A 1 104 ? -24.115 -10.103 9.208 1.00 74.88 104 LYS A C 1
ATOM 879 O O . LYS A 1 104 ? -23.741 -9.723 8.107 1.00 74.88 104 LYS A O 1
ATOM 884 N N . ASP A 1 105 ? -25.077 -9.522 9.923 1.00 78.19 105 ASP A N 1
ATOM 885 C CA . ASP A 1 105 ? -25.769 -8.296 9.529 1.00 78.19 105 ASP A CA 1
ATOM 886 C C . ASP A 1 105 ? -25.147 -7.106 10.253 1.00 78.19 105 ASP A C 1
ATOM 888 O O . ASP A 1 105 ? -25.142 -7.023 11.486 1.00 78.19 105 ASP A O 1
ATOM 892 N N . VAL A 1 106 ? -24.552 -6.212 9.471 1.00 81.62 106 VAL A N 1
ATOM 893 C CA . VAL A 1 106 ? -23.767 -5.092 9.978 1.00 81.62 106 VAL A CA 1
ATOM 894 C C . VAL A 1 106 ? -24.576 -3.811 9.768 1.00 81.62 106 VAL A C 1
ATOM 896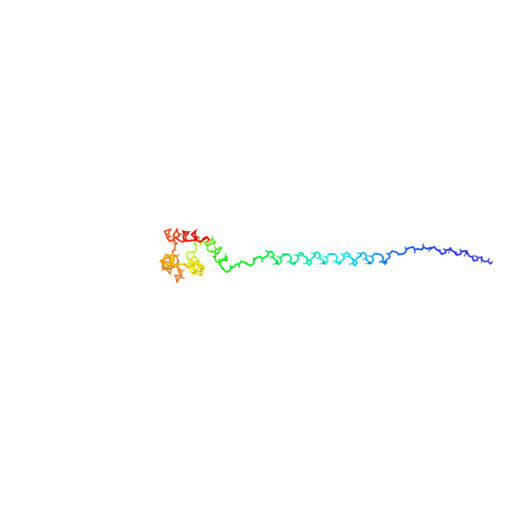 O O . VAL A 1 106 ? -24.892 -3.493 8.622 1.00 81.62 106 VAL A O 1
ATOM 899 N N . PRO A 1 107 ? -24.947 -3.083 10.839 1.00 80.88 107 PRO A N 1
ATOM 900 C CA . PRO A 1 107 ? -25.630 -1.803 10.694 1.00 80.88 107 PRO A CA 1
ATOM 901 C C . PRO A 1 107 ? -24.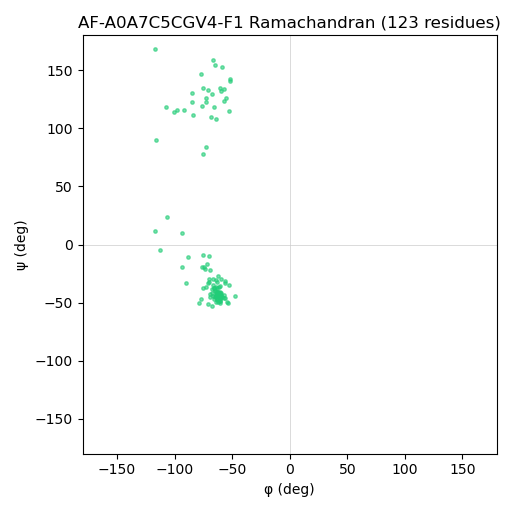694 -0.779 10.048 1.00 80.88 107 PRO A C 1
ATOM 903 O O . PRO A 1 107 ? -23.472 -0.926 10.115 1.00 80.88 107 PRO A O 1
ATOM 906 N N . SER A 1 108 ? -25.265 0.270 9.454 1.00 84.44 108 SER A N 1
ATOM 907 C CA . SER A 1 108 ? -24.495 1.393 8.915 1.00 84.44 108 SER A CA 1
ATOM 908 C C . SER A 1 108 ? -23.522 1.944 9.959 1.00 84.44 108 SER A C 1
ATOM 910 O O . SER A 1 108 ? -23.837 1.991 11.151 1.00 84.44 108 SER A O 1
ATOM 912 N N . LEU A 1 109 ? -22.335 2.342 9.502 1.00 86.62 109 LEU A N 1
ATOM 913 C CA . LEU A 1 109 ? -21.298 2.888 10.368 1.00 86.62 109 LEU A CA 1
ATOM 914 C C . L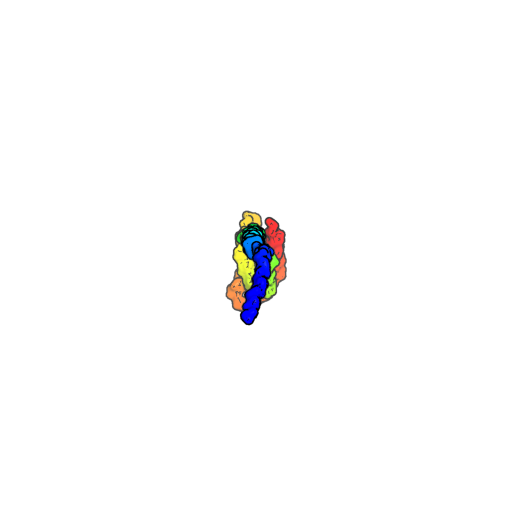EU A 1 109 ? -21.812 4.162 11.049 1.00 86.62 109 LEU A C 1
ATOM 916 O O . LEU A 1 109 ? -22.406 5.024 10.399 1.00 86.62 109 LEU A O 1
ATOM 920 N N . ASP A 1 110 ? -21.573 4.283 12.355 1.00 89.75 110 ASP A N 1
ATOM 921 C CA . ASP A 1 110 ? -21.865 5.524 13.063 1.00 89.75 110 ASP A CA 1
ATOM 922 C C . ASP A 1 110 ? -21.067 6.692 12.457 1.00 89.75 110 ASP A C 1
ATOM 924 O O . ASP A 1 110 ? -19.852 6.603 12.263 1.00 89.75 110 ASP A O 1
ATOM 928 N N . LYS A 1 111 ? -21.746 7.814 12.195 1.00 88.44 111 LYS A N 1
ATOM 929 C CA . LYS A 1 111 ? -21.125 8.996 11.577 1.00 88.44 111 LYS A CA 1
ATOM 930 C C . LYS A 1 111 ? -20.048 9.614 12.473 1.00 88.44 111 LYS A C 1
ATOM 932 O O . LYS A 1 111 ? -19.092 10.199 11.965 1.00 88.44 111 LYS A O 1
ATOM 937 N N . GLY A 1 112 ? -20.183 9.500 13.796 1.00 89.44 112 GLY A N 1
ATOM 938 C CA . GLY A 1 112 ? -19.162 9.944 14.744 1.00 89.44 112 GLY A CA 1
ATOM 939 C C . GLY A 1 112 ? -17.884 9.116 14.620 1.00 89.44 112 GLY A C 1
ATOM 940 O O . GLY A 1 112 ? -16.791 9.672 14.498 1.00 89.44 112 GLY A O 1
ATOM 941 N N . LEU A 1 113 ? -18.028 7.790 14.574 1.00 89.75 113 LEU A N 1
ATOM 942 C CA . LEU A 1 113 ? -16.919 6.859 14.360 1.00 89.75 113 LEU A CA 1
ATOM 943 C C . LEU A 1 113 ? -16.252 7.052 12.988 1.00 89.75 113 LEU A C 1
ATOM 945 O O . LEU A 1 113 ? -15.025 7.096 12.903 1.00 89.75 113 LEU A O 1
ATOM 949 N N . GLU A 1 114 ? -17.041 7.247 11.931 1.00 91.88 114 GLU A N 1
ATOM 950 C CA . GLU A 1 114 ? -16.542 7.552 10.585 1.00 91.88 114 GLU A CA 1
ATOM 951 C C . GLU A 1 114 ? -15.655 8.807 10.574 1.00 91.88 114 GLU A C 1
ATOM 953 O O . GLU A 1 114 ? -14.555 8.804 10.016 1.00 91.88 114 GLU A O 1
ATOM 958 N N . ASN A 1 115 ? -16.102 9.879 11.231 1.00 92.00 115 ASN A N 1
ATOM 959 C CA . ASN A 1 115 ? -15.348 11.127 11.307 1.00 92.00 115 ASN A CA 1
ATOM 960 C C . ASN A 1 115 ? -14.040 10.975 12.095 1.00 92.00 115 ASN A C 1
ATOM 962 O O . ASN A 1 115 ? -13.025 11.538 11.686 1.00 92.00 115 ASN A O 1
ATOM 966 N N . ARG A 1 116 ? -14.036 10.184 13.177 1.00 92.12 116 ARG A N 1
ATOM 967 C CA . ARG A 1 116 ? -12.818 9.866 13.946 1.00 92.12 116 ARG A CA 1
ATOM 968 C C . ARG A 1 116 ? -11.801 9.100 13.104 1.00 92.12 116 ARG A C 1
ATOM 970 O O . ARG A 1 116 ? -10.630 9.458 13.088 1.00 92.12 116 ARG A O 1
ATOM 977 N N . ILE A 1 117 ? -12.252 8.106 12.338 1.00 91.12 117 ILE A N 1
ATOM 978 C CA . ILE A 1 117 ? -11.390 7.352 11.414 1.00 91.12 117 ILE A CA 1
ATOM 979 C C . ILE A 1 117 ? -10.777 8.288 10.365 1.00 91.12 117 ILE A C 1
ATOM 981 O O . ILE A 1 117 ? -9.569 8.255 10.130 1.00 91.12 117 ILE A O 1
ATOM 985 N N . LYS A 1 118 ? -11.586 9.168 9.763 1.00 91.19 118 LYS A N 1
ATOM 986 C CA . LYS A 1 118 ? -11.102 10.151 8.781 1.00 91.19 118 LYS A CA 1
ATOM 987 C C . LYS A 1 118 ? -10.094 11.129 9.382 1.00 91.19 118 LYS A C 1
ATOM 989 O O . LYS A 1 118 ? -9.112 11.455 8.717 1.00 91.19 118 LYS A O 1
ATOM 994 N N . ALA A 1 119 ? -10.329 11.595 10.609 1.00 91.12 119 ALA A N 1
ATOM 995 C CA . ALA A 1 119 ? -9.408 12.472 11.324 1.00 91.12 119 ALA A CA 1
ATOM 996 C C . ALA A 1 119 ? -8.064 11.774 11.564 1.00 91.12 119 ALA A C 1
ATOM 998 O O . ALA A 1 119 ? -7.037 12.297 11.137 1.00 91.12 119 ALA A O 1
ATOM 999 N N . PHE A 1 120 ? -8.091 10.548 12.095 1.00 90.38 120 PHE A N 1
ATOM 1000 C CA . PHE A 1 120 ? -6.896 9.736 12.312 1.00 90.38 120 PHE A CA 1
ATOM 1001 C C . PHE A 1 120 ? -6.084 9.568 11.022 1.00 90.38 120 PHE A C 1
ATOM 1003 O O . PHE A 1 120 ? -4.895 9.864 10.990 1.00 90.38 120 PHE A O 1
ATOM 1010 N N . ILE A 1 121 ? -6.729 9.178 9.915 1.00 89.50 121 ILE A N 1
ATOM 1011 C CA . ILE A 1 121 ? -6.056 8.984 8.616 1.00 89.50 121 ILE A CA 1
ATOM 1012 C C . ILE A 1 121 ? -5.467 10.298 8.075 1.00 89.50 121 ILE A C 1
ATOM 1014 O O . ILE A 1 121 ?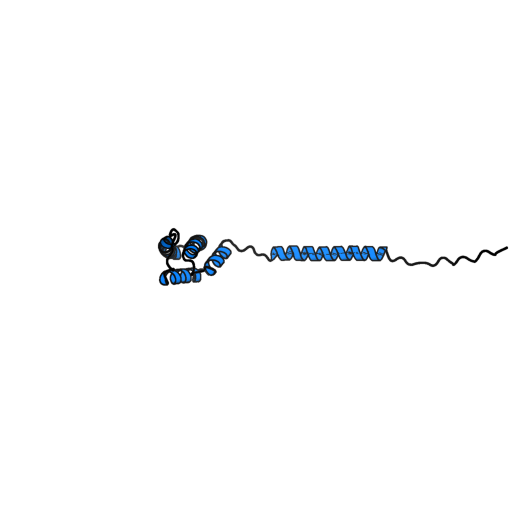 -4.436 10.280 7.404 1.00 89.50 121 ILE A O 1
ATOM 1018 N N . LYS A 1 122 ? -6.098 11.445 8.353 1.00 88.31 122 LYS A N 1
ATOM 1019 C CA . LYS A 1 122 ? -5.612 12.766 7.925 1.00 88.31 122 LYS A CA 1
ATOM 1020 C C . LYS A 1 122 ? -4.348 13.197 8.674 1.00 88.31 122 LYS A C 1
ATOM 1022 O O . LYS A 1 122 ? -3.536 13.927 8.104 1.00 88.31 122 LYS A O 1
ATOM 1027 N N . GLU A 1 123 ? -4.182 12.758 9.918 1.00 86.62 123 GLU A N 1
ATOM 1028 C CA . GLU A 1 123 ? -2.982 13.017 10.720 1.00 86.62 123 GLU A CA 1
ATOM 1029 C C . GLU A 1 123 ? -1.774 12.180 10.277 1.00 86.62 123 GLU A C 1
ATOM 1031 O O . GLU A 1 123 ? -0.632 12.567 10.529 1.00 86.62 123 GLU A O 1
ATOM 1036 N N . LEU A 1 124 ? -2.005 11.084 9.546 1.00 81.62 124 LEU A N 1
ATOM 1037 C CA . LEU A 1 124 ? -0.958 10.268 8.930 1.00 81.62 124 LEU A CA 1
ATOM 1038 C C . LEU A 1 124 ? -0.349 11.006 7.720 1.00 81.62 124 LEU A C 1
ATOM 1040 O O . LEU A 1 124 ? -0.768 10.813 6.573 1.00 81.62 124 LEU A O 1
ATOM 1044 N N . LYS A 1 125 ? 0.622 11.886 7.982 1.00 61.31 125 LYS A N 1
ATOM 1045 C CA . LYS A 1 125 ? 1.468 12.537 6.969 1.00 61.31 125 LYS A CA 1
ATOM 1046 C C . LYS A 1 125 ? 2.808 11.836 6.794 1.00 61.31 125 LYS A C 1
ATOM 1048 O O . LYS A 1 125 ? 3.446 11.513 7.817 1.00 61.31 125 LYS A O 1
#

Mean predicted aligned error: 11.66 Å

Sequence (125 aa):
MEQLKDIKDIVEVHEHSLETLIGIIVLSLVILGILFYLYKNRRKRRKRLTPKEIALNNLKSIDYNNPKEVAYRFTTDGFLFINENSKKEYRDIEKDLLVYKYKKDVPSLDKGLENRIKAFIKELK

Secondary structure (DSSP, 8-state):
-PPPPPPPP-------HHHHHHHHHHHHHHHHHHHHHHHHHHHHH--PPPHHHHHHHHHHT--TT-HHHHHHHHHHHHGGG--TTTHHHHHHHHHHHHHHHS-SS-PPPPHHHHHHHHHHHHH--

Radius of gyration: 35.78 Å; Cα contacts (8 Å, |Δi|>4): 60; chains: 1; bounding box: 57×36×115 Å

pLDDT: mean 85.76, std 9.45, range [46.66, 97.25]

Solvent-accessible surface area (backbone atoms only — not comparable to full-atom values): 7629 Å² total; per-residue (Å²): 134,88,76,85,75,86,75,82,76,90,71,88,75,87,78,59,66,66,60,52,50,51,51,50,52,54,51,51,52,52,51,51,51,51,52,51,51,52,52,56,50,56,58,67,68,57,70,76,73,48,74,64,56,50,28,52,52,51,64,76,65,58,57,71,91,39,38,42,57,39,31,49,49,46,61,66,36,49,61,83,71,63,43,89,82,48,44,59,59,50,50,54,53,50,59,65,30,52,70,31,58,78,45,89,81,62,70,82,60,55,68,70,59,52,50,52,53,52,51,56,58,67,69,67,121

Foldseek 3Di:
DDDDDDDDDDDDDDDCPVVVVVVVVVVVVVVVVVVVVVVVVVVVVPPPQDLLSVLLVLLVPDDQQQLQSNLVSCVVSVVVVDDPVCVVLSVVLNVVSVQQNPDPDHDRDDPVSVVSSVVSSVVVD